Protein AF-A0AAN9UWA5-F1 (afdb_monomer_lite)

Structure (mmCIF, N/CA/C/O backbone):
data_AF-A0AAN9UWA5-F1
#
_entry.id   AF-A0AAN9UWA5-F1
#
loop_
_atom_site.group_PDB
_atom_site.id
_atom_site.type_symbol
_atom_site.label_atom_id
_atom_site.label_alt_id
_atom_site.label_comp_id
_atom_site.label_asym_id
_atom_site.label_entity_id
_atom_site.label_seq_id
_atom_site.pdbx_PDB_ins_code
_atom_site.Cartn_x
_atom_site.Cartn_y
_atom_site.Cartn_z
_atom_site.occupancy
_atom_site.B_iso_or_equiv
_atom_site.auth_seq_id
_atom_site.auth_comp_id
_atom_site.auth_asym_id
_atom_site.auth_atom_id
_atom_site.pdbx_PDB_model_num
ATOM 1 N N . MET A 1 1 ? 20.560 5.157 16.691 1.00 72.12 1 MET A N 1
ATOM 2 C CA . MET A 1 1 ? 20.712 3.989 15.804 1.00 72.12 1 MET A CA 1
ATOM 3 C C . MET A 1 1 ? 20.285 4.452 14.435 1.00 72.12 1 MET A C 1
ATOM 5 O O . MET A 1 1 ? 19.199 5.014 14.335 1.00 72.12 1 MET A O 1
ATOM 9 N N . ASP A 1 2 ? 21.157 4.307 13.447 1.00 83.44 2 ASP A N 1
ATOM 10 C CA . ASP A 1 2 ? 20.871 4.763 12.090 1.00 83.44 2 ASP A CA 1
ATOM 11 C C . ASP A 1 2 ? 19.872 3.820 11.404 1.00 83.44 2 ASP A C 1
ATOM 13 O O . ASP A 1 2 ? 19.854 2.620 11.708 1.00 83.44 2 ASP A O 1
ATOM 17 N N . PRO A 1 3 ? 18.998 4.346 10.528 1.00 79.19 3 PRO A N 1
ATOM 18 C CA . PRO A 1 3 ? 18.071 3.518 9.773 1.00 79.19 3 PRO A CA 1
ATOM 19 C C . PRO A 1 3 ? 18.838 2.583 8.822 1.00 79.19 3 PRO A C 1
ATOM 21 O O . PRO A 1 3 ? 19.854 2.988 8.256 1.00 79.19 3 PRO A O 1
ATOM 24 N N . PRO A 1 4 ? 18.368 1.339 8.625 1.00 86.69 4 PRO A N 1
ATOM 25 C CA . PRO A 1 4 ? 19.018 0.397 7.723 1.00 86.69 4 PRO A CA 1
ATOM 26 C C . PRO A 1 4 ? 18.931 0.874 6.267 1.00 86.69 4 PRO A C 1
ATOM 28 O O . PRO A 1 4 ? 17.873 1.296 5.806 1.00 86.69 4 PRO A O 1
ATOM 31 N N . ASP A 1 5 ? 20.036 0.750 5.536 1.00 89.25 5 ASP A N 1
ATOM 32 C CA . ASP A 1 5 ? 20.173 1.123 4.120 1.00 89.25 5 ASP A CA 1
ATOM 33 C C . ASP A 1 5 ? 20.063 -0.076 3.160 1.00 89.25 5 ASP A C 1
ATOM 35 O O . ASP A 1 5 ? 19.769 0.076 1.977 1.00 89.25 5 ASP A O 1
ATOM 39 N N . SER A 1 6 ? 20.271 -1.280 3.688 1.00 91.12 6 SER A N 1
ATOM 40 C CA . SER A 1 6 ? 20.384 -2.521 2.920 1.00 91.12 6 SER A CA 1
ATOM 41 C C . SER A 1 6 ? 19.082 -3.329 2.877 1.00 91.12 6 SER A C 1
ATOM 43 O O . SER A 1 6 ? 19.053 -4.426 2.323 1.00 91.12 6 SER A O 1
ATOM 45 N N . ILE A 1 7 ? 18.008 -2.816 3.484 1.00 90.69 7 ILE A N 1
ATOM 46 C CA . ILE A 1 7 ? 16.710 -3.493 3.579 1.00 90.69 7 ILE A CA 1
ATOM 47 C C . ILE A 1 7 ? 15.683 -2.677 2.789 1.00 90.69 7 ILE A C 1
ATOM 49 O O . ILE A 1 7 ? 15.468 -1.504 3.108 1.00 90.69 7 ILE A O 1
ATOM 53 N N . PRO A 1 8 ? 15.009 -3.265 1.784 1.00 88.50 8 PRO A N 1
ATOM 54 C CA . PRO A 1 8 ? 13.916 -2.594 1.100 1.00 88.50 8 PRO A CA 1
ATOM 55 C C . PRO A 1 8 ? 12.837 -2.161 2.093 1.00 88.50 8 PRO A C 1
ATOM 57 O O . PRO A 1 8 ? 12.437 -2.938 2.957 1.00 88.50 8 PRO A O 1
ATOM 60 N N . ILE A 1 9 ? 12.300 -0.948 1.930 1.00 88.25 9 ILE A N 1
ATOM 61 C CA . ILE A 1 9 ? 11.278 -0.404 2.840 1.00 88.25 9 ILE A CA 1
ATOM 62 C C . ILE A 1 9 ? 10.126 -1.397 3.045 1.00 88.25 9 ILE A C 1
ATOM 64 O O . ILE A 1 9 ? 9.791 -1.688 4.187 1.00 88.25 9 ILE A O 1
ATOM 68 N N . HIS A 1 10 ? 9.565 -1.967 1.972 1.00 87.94 10 HIS A N 1
ATOM 69 C CA . HIS A 1 10 ? 8.453 -2.925 2.071 1.00 87.94 10 HIS A CA 1
ATOM 70 C C . HIS A 1 10 ? 8.782 -4.159 2.927 1.00 87.94 10 HIS A C 1
ATOM 72 O O . HIS A 1 10 ? 7.906 -4.658 3.625 1.00 87.94 10 HIS A O 1
ATOM 78 N N . GLU A 1 11 ? 10.035 -4.617 2.918 1.00 89.75 11 GLU A N 1
ATOM 79 C CA . GLU A 1 11 ? 10.495 -5.715 3.764 1.00 89.75 11 GLU A CA 1
ATOM 80 C C . GLU A 1 11 ? 10.654 -5.245 5.214 1.00 89.75 11 GLU A C 1
ATOM 82 O O . GLU A 1 11 ? 10.230 -5.932 6.137 1.00 89.75 11 GLU A O 1
ATOM 87 N N . PHE A 1 12 ? 11.202 -4.049 5.429 1.00 89.56 12 PHE A N 1
ATOM 88 C CA . PHE A 1 12 ? 11.423 -3.514 6.769 1.00 89.56 12 PHE A CA 1
ATOM 89 C C . PHE A 1 12 ? 10.122 -3.356 7.577 1.00 89.56 12 PHE A C 1
ATOM 91 O O . PHE A 1 12 ? 10.073 -3.757 8.738 1.00 89.56 12 PHE A O 1
ATOM 98 N N . TRP A 1 13 ? 9.054 -2.804 6.984 1.00 85.75 13 TRP A N 1
ATOM 99 C CA . TRP A 1 13 ? 7.780 -2.598 7.698 1.00 85.75 13 TRP A CA 1
ATOM 100 C C . TRP A 1 13 ? 6.754 -3.724 7.491 1.00 85.75 13 TRP A C 1
ATOM 102 O O . TRP A 1 13 ? 5.849 -3.889 8.316 1.00 85.75 13 TRP A O 1
ATOM 112 N N . GLY A 1 14 ? 6.868 -4.491 6.402 1.00 84.75 14 GLY A N 1
ATOM 113 C CA . GLY A 1 14 ? 5.873 -5.472 5.957 1.00 84.75 14 GLY A CA 1
ATOM 114 C C . GLY A 1 14 ? 6.020 -6.875 6.544 1.00 84.75 14 GLY A C 1
ATOM 115 O O . GLY A 1 14 ? 5.269 -7.762 6.153 1.00 84.75 14 GLY A O 1
ATOM 116 N N . ASN A 1 15 ? 6.953 -7.105 7.471 1.00 87.06 15 ASN A N 1
ATOM 117 C CA . ASN A 1 15 ? 7.092 -8.384 8.172 1.00 87.06 15 ASN A CA 1
ATOM 118 C C . ASN A 1 15 ? 7.484 -8.197 9.646 1.00 87.06 15 ASN A C 1
ATOM 120 O O . ASN A 1 15 ? 7.800 -7.098 10.094 1.00 87.06 15 ASN A O 1
ATOM 124 N N . GLU A 1 16 ? 7.460 -9.288 10.409 1.00 91.81 16 GLU A N 1
ATOM 125 C CA . GLU A 1 16 ? 7.692 -9.295 11.861 1.00 91.81 16 GLU A CA 1
ATOM 126 C C . GLU A 1 16 ? 9.174 -9.390 12.265 1.00 91.81 16 GLU A C 1
ATOM 128 O O . GLU A 1 16 ? 9.506 -9.303 13.446 1.00 91.81 16 GLU A O 1
ATOM 133 N N . LYS A 1 17 ? 10.090 -9.531 11.299 1.00 91.06 17 LYS A N 1
ATOM 134 C CA . LYS A 1 17 ? 11.524 -9.775 11.535 1.00 91.06 17 LYS A CA 1
ATOM 135 C C . LYS A 1 17 ? 12.248 -8.564 12.127 1.00 91.06 17 LYS A C 1
ATOM 137 O O . LYS A 1 17 ? 13.271 -8.730 12.786 1.00 91.06 17 LYS A O 1
ATOM 142 N N . TYR A 1 18 ? 11.722 -7.359 11.907 1.00 89.50 18 TYR A N 1
ATOM 143 C CA . TYR A 1 18 ? 12.380 -6.095 12.255 1.00 89.50 18 TYR A CA 1
ATOM 144 C C . TYR A 1 18 ? 11.738 -5.371 13.449 1.00 89.50 18 TYR A C 1
ATOM 146 O O . TYR A 1 18 ? 11.768 -4.147 13.537 1.00 89.50 18 TYR A O 1
ATOM 154 N N . GLY A 1 19 ? 11.173 -6.127 14.400 1.00 86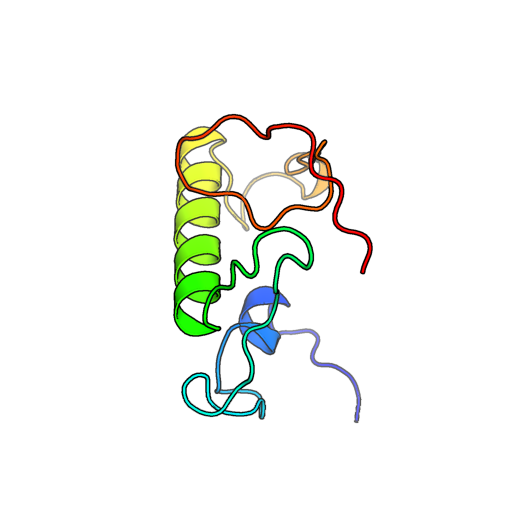.56 19 GLY A N 1
ATOM 155 C CA . GLY A 1 19 ? 10.790 -5.602 15.719 1.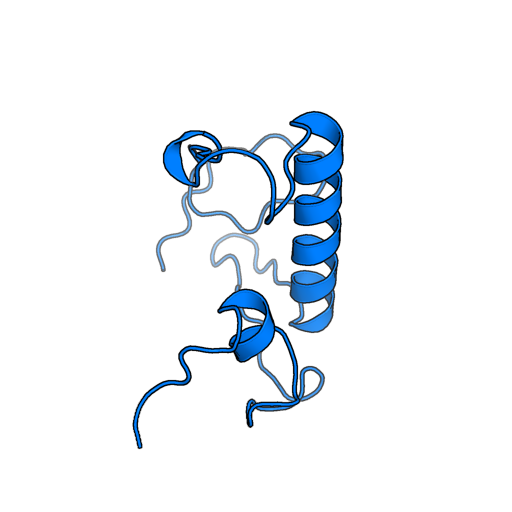00 86.56 19 GLY A CA 1
ATOM 156 C C . GLY A 1 19 ? 9.418 -4.928 15.798 1.00 86.56 19 GLY A C 1
ATOM 157 O O . GLY A 1 19 ? 9.100 -4.312 16.816 1.00 86.56 19 GLY A O 1
ATOM 158 N N . ARG A 1 20 ? 8.579 -5.050 14.761 1.00 89.25 20 ARG A N 1
ATOM 159 C CA . ARG A 1 20 ? 7.170 -4.638 14.850 1.00 89.25 20 ARG A CA 1
ATOM 160 C C . ARG A 1 20 ? 6.367 -5.578 15.752 1.00 89.25 20 ARG A C 1
ATOM 162 O O . ARG A 1 20 ? 6.728 -6.735 15.950 1.00 89.25 20 ARG A O 1
ATOM 169 N N . LEU A 1 21 ? 5.226 -5.095 16.246 1.00 93.25 21 LEU A N 1
ATOM 170 C CA . LEU A 1 21 ? 4.246 -5.958 16.905 1.00 93.25 21 LEU A CA 1
ATOM 171 C C . LEU A 1 21 ? 3.749 -7.029 15.904 1.00 93.25 21 LEU A C 1
ATOM 173 O O . LEU A 1 21 ? 3.487 -6.671 14.744 1.00 93.25 21 LEU A O 1
ATOM 177 N N . PRO A 1 22 ? 3.601 -8.303 16.323 1.00 94.62 22 PRO A N 1
ATOM 178 C CA . PRO A 1 22 ? 3.069 -9.361 15.469 1.00 94.62 22 PRO A CA 1
ATOM 179 C C . PRO A 1 22 ? 1.695 -9.015 14.887 1.00 94.62 22 PRO A C 1
ATOM 181 O O . PRO A 1 22 ? 0.931 -8.249 15.483 1.00 94.62 22 PRO A O 1
ATOM 184 N N . PHE A 1 23 ? 1.387 -9.523 13.699 1.00 93.75 23 PHE A N 1
ATOM 185 C CA . PHE A 1 23 ? 0.204 -9.199 12.906 1.00 93.75 23 PHE A CA 1
ATOM 186 C C . PHE A 1 23 ? -1.096 -9.561 13.615 1.00 93.75 23 PHE A C 1
ATOM 188 O O . PHE A 1 2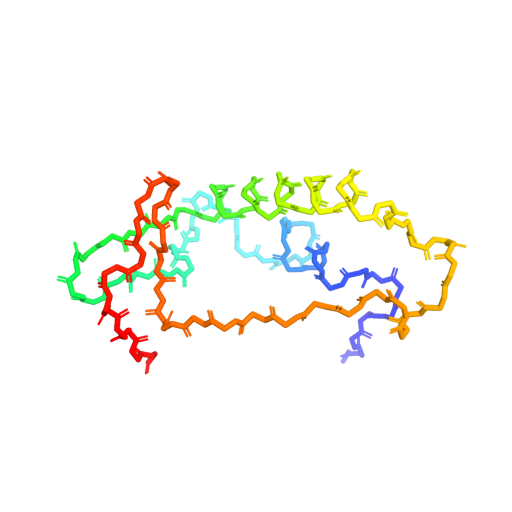3 ? -2.048 -8.789 13.534 1.00 93.75 23 PHE A O 1
ATOM 195 N N . ASP A 1 24 ? -1.114 -10.684 14.327 1.00 94.06 24 ASP A N 1
ATOM 196 C CA . ASP A 1 24 ? -2.260 -11.190 15.091 1.00 94.06 24 ASP A CA 1
ATOM 197 C C . ASP A 1 24 ? -2.612 -10.313 16.306 1.00 94.06 24 ASP A C 1
ATOM 199 O O . ASP A 1 24 ? -3.761 -10.254 16.740 1.00 94.06 24 ASP A O 1
ATOM 203 N N . ARG A 1 25 ? -1.620 -9.595 16.836 1.00 95.62 25 ARG A N 1
ATOM 204 C CA . ARG A 1 25 ? -1.740 -8.676 17.974 1.00 95.62 25 ARG A CA 1
ATOM 205 C C . ARG A 1 25 ? -1.771 -7.212 17.552 1.00 95.62 25 ARG A C 1
ATOM 207 O O . ARG A 1 25 ? -2.061 -6.338 18.371 1.00 95.62 25 ARG A O 1
ATOM 214 N N . SER A 1 26 ? -1.442 -6.929 16.298 1.00 93.69 26 SER A N 1
ATOM 215 C CA . SER A 1 26 ? -1.443 -5.586 15.739 1.00 93.69 26 SER A CA 1
ATOM 216 C C . SER A 1 26 ? -2.858 -5.110 15.467 1.00 93.69 26 SER A C 1
ATOM 218 O O . SER A 1 26 ? -3.708 -5.850 14.979 1.00 93.69 26 SER A O 1
ATOM 220 N N . ARG A 1 27 ? -3.097 -3.819 15.708 1.00 93.62 27 ARG A N 1
ATOM 221 C CA . ARG A 1 27 ? -4.305 -3.168 15.199 1.00 93.62 27 ARG A CA 1
ATOM 222 C C . ARG A 1 27 ? -4.282 -3.186 13.679 1.00 93.62 27 ARG A C 1
ATOM 224 O O . ARG A 1 27 ? -3.216 -3.117 13.061 1.00 93.62 27 ARG A O 1
ATOM 231 N N . ASN A 1 28 ? -5.467 -3.221 13.094 1.00 93.62 28 ASN A N 1
ATOM 232 C CA . ASN A 1 28 ? -5.610 -3.077 11.660 1.00 93.62 28 ASN A CA 1
ATOM 233 C C . ASN A 1 28 ? -5.016 -1.733 11.201 1.00 93.62 28 ASN A C 1
ATOM 235 O O . ASN A 1 28 ? -5.282 -0.713 11.841 1.00 93.62 28 ASN A O 1
ATOM 239 N N . PRO A 1 29 ? -4.217 -1.713 10.120 1.00 89.75 29 PRO A N 1
ATOM 240 C CA . PRO A 1 29 ? -3.514 -0.513 9.675 1.00 89.75 29 PRO A CA 1
ATOM 241 C C . PRO A 1 29 ? -4.452 0.605 9.215 1.00 89.75 29 PRO A C 1
ATOM 243 O O . PRO A 1 29 ? -4.134 1.775 9.402 1.00 89.75 29 PRO A O 1
ATOM 246 N N . PHE A 1 30 ? -5.606 0.260 8.632 1.00 89.81 30 PHE A N 1
ATOM 247 C CA . PHE A 1 30 ? -6.561 1.234 8.108 1.00 89.81 30 PHE A CA 1
ATOM 248 C C . PHE A 1 30 ? -8.001 0.826 8.412 1.00 89.81 30 PHE A C 1
ATOM 250 O O . PHE A 1 30 ? -8.366 -0.346 8.285 1.00 89.81 30 PHE A O 1
ATOM 257 N N . THR A 1 31 ? -8.832 1.817 8.730 1.00 91.44 31 THR A N 1
ATOM 258 C CA . THR A 1 31 ? -10.281 1.662 8.891 1.00 91.44 31 THR A CA 1
ATOM 259 C C . THR A 1 31 ? -10.989 2.815 8.190 1.00 91.44 31 THR A C 1
ATOM 261 O O . THR A 1 31 ? -10.690 3.979 8.436 1.00 91.44 31 THR A O 1
ATOM 264 N N . CYS A 1 32 ? -11.945 2.507 7.317 1.00 89.56 32 CYS A N 1
ATOM 265 C CA . CYS A 1 32 ? -12.832 3.501 6.728 1.00 89.56 32 CYS A CA 1
ATOM 266 C C . CYS A 1 32 ? -13.772 4.049 7.802 1.00 89.56 32 CYS A C 1
ATOM 268 O O . CYS A 1 32 ? -14.646 3.319 8.265 1.00 89.56 32 CYS A O 1
ATOM 270 N N . GLY A 1 33 ? -13.665 5.334 8.136 1.00 86.88 33 GLY A N 1
ATOM 271 C CA . GLY A 1 33 ? -14.576 5.961 9.102 1.00 86.88 33 GLY A CA 1
ATOM 272 C C . GLY A 1 33 ? -16.043 5.985 8.655 1.00 86.88 33 GLY A C 1
ATOM 273 O O . GLY A 1 33 ? -16.934 5.977 9.494 1.00 86.88 33 GLY A O 1
ATOM 274 N N . LEU A 1 34 ? -16.306 5.961 7.342 1.00 87.62 34 LEU A N 1
ATOM 275 C CA . LEU A 1 34 ? -17.668 6.009 6.795 1.00 87.62 34 LEU A CA 1
ATOM 276 C C . LEU A 1 34 ? -18.355 4.639 6.759 1.00 87.62 34 LEU A C 1
ATOM 278 O O . LEU A 1 34 ? -19.561 4.550 6.950 1.00 87.62 34 LEU A O 1
ATOM 282 N N . THR A 1 35 ? -17.602 3.567 6.497 1.00 86.25 35 THR A N 1
ATOM 283 C CA . THR A 1 35 ? -18.168 2.215 6.316 1.00 86.25 35 THR A CA 1
ATOM 284 C C . THR A 1 35 ? -17.803 1.244 7.434 1.00 86.25 35 THR A C 1
ATOM 286 O O . THR A 1 35 ? -18.311 0.128 7.458 1.00 86.25 35 THR A O 1
ATOM 289 N N . GLY A 1 36 ? -16.872 1.610 8.318 1.00 87.31 36 GLY A N 1
ATOM 290 C CA . GLY A 1 36 ? -16.276 0.708 9.308 1.00 87.31 36 GLY A CA 1
ATOM 291 C C . GLY A 1 36 ? -15.358 -0.368 8.713 1.00 87.31 36 GLY A C 1
ATOM 292 O O . GLY A 1 36 ? -14.780 -1.158 9.455 1.00 87.31 36 GLY A O 1
ATOM 293 N N . ARG A 1 37 ? -15.198 -0.422 7.382 1.00 88.81 37 ARG A N 1
ATOM 294 C CA . ARG A 1 37 ? -14.383 -1.441 6.709 1.00 88.81 37 ARG A CA 1
ATOM 295 C C . ARG A 1 37 ? -12.923 -1.328 7.115 1.00 88.81 37 ARG A C 1
ATOM 297 O O . ARG A 1 37 ? -12.357 -0.240 7.113 1.00 88.81 37 ARG A O 1
ATOM 304 N N . THR A 1 38 ? -12.298 -2.466 7.368 1.00 93.12 38 THR A N 1
ATOM 305 C CA . THR A 1 38 ? -10.901 -2.558 7.777 1.00 93.12 38 THR A CA 1
ATOM 306 C C . THR A 1 38 ? -10.289 -3.862 7.267 1.00 93.12 38 THR A C 1
ATOM 308 O O . THR A 1 38 ? -11.025 -4.783 6.916 1.00 93.12 38 THR A O 1
ATOM 311 N N . TYR A 1 39 ? -8.963 -3.916 7.198 1.00 91.62 39 TYR A N 1
ATOM 312 C CA . TYR A 1 39 ? -8.199 -5.104 6.824 1.00 91.62 39 TYR A CA 1
ATOM 313 C C . TYR A 1 39 ? -7.136 -5.354 7.881 1.00 91.62 39 TYR A C 1
ATOM 315 O O . TYR A 1 39 ? -6.556 -4.405 8.404 1.00 91.62 39 TYR A O 1
ATOM 323 N N . THR A 1 40 ? -6.867 -6.615 8.179 1.00 93.38 40 THR A N 1
ATOM 324 C CA . THR A 1 40 ? -5.770 -7.034 9.051 1.00 93.38 40 THR A CA 1
ATOM 325 C C . THR A 1 40 ? -4.410 -6.747 8.410 1.00 93.38 40 THR A C 1
ATOM 327 O O . THR A 1 40 ? -4.290 -6.529 7.202 1.00 93.38 40 THR A O 1
ATOM 330 N N . ASN A 1 41 ? -3.345 -6.760 9.217 1.00 92.25 41 ASN A N 1
ATOM 331 C CA . ASN A 1 41 ? -1.982 -6.605 8.695 1.00 92.25 41 ASN A CA 1
ATOM 332 C C . ASN A 1 41 ? -1.606 -7.731 7.720 1.00 92.25 41 ASN A C 1
ATOM 334 O O . ASN A 1 41 ? -0.962 -7.458 6.711 1.00 92.25 41 ASN A O 1
ATOM 338 N N . ALA A 1 42 ? -2.056 -8.962 7.987 1.00 91.62 42 ALA A N 1
ATOM 339 C CA . ALA A 1 42 ? -1.807 -10.112 7.122 1.00 91.62 42 ALA A CA 1
ATOM 340 C C . ALA A 1 42 ? -2.470 -9.945 5.744 1.00 91.62 42 ALA A C 1
ATOM 342 O O . ALA A 1 42 ? -1.799 -10.083 4.724 1.00 91.62 42 ALA A O 1
ATOM 343 N N . GLU A 1 43 ? -3.748 -9.547 5.706 1.00 92.50 43 GLU A N 1
ATOM 344 C CA . GLU A 1 43 ? -4.457 -9.272 4.447 1.00 92.50 43 GLU A CA 1
ATOM 345 C C . GLU A 1 43 ? -3.798 -8.134 3.657 1.00 92.50 43 GLU A C 1
ATOM 347 O O . GLU A 1 43 ? -3.708 -8.185 2.431 1.00 92.50 43 GLU A O 1
ATOM 352 N N . MET A 1 44 ? -3.320 -7.090 4.343 1.00 90.56 44 MET A N 1
ATOM 353 C CA . MET A 1 44 ? -2.629 -5.980 3.686 1.00 90.56 44 MET A CA 1
ATOM 354 C C . MET A 1 44 ? -1.271 -6.388 3.109 1.00 90.56 44 MET A C 1
ATOM 356 O O . MET A 1 44 ? -0.948 -5.966 1.997 1.00 90.56 44 MET A O 1
ATOM 360 N N . ALA A 1 45 ? -0.502 -7.217 3.819 1.00 90.00 45 ALA A N 1
ATOM 361 C CA . ALA A 1 45 ? 0.767 -7.746 3.325 1.00 90.00 45 ALA A CA 1
ATOM 362 C C . ALA A 1 45 ? 0.559 -8.627 2.081 1.00 90.00 45 ALA A C 1
ATOM 364 O O . ALA A 1 45 ? 1.232 -8.440 1.068 1.00 90.00 45 ALA A O 1
ATOM 365 N N . GLU A 1 46 ? -0.433 -9.521 2.112 1.00 91.56 46 GLU A N 1
ATOM 366 C CA . GLU A 1 46 ? -0.776 -10.369 0.966 1.00 91.56 46 GLU A CA 1
ATOM 367 C C . GLU A 1 46 ? -1.202 -9.541 -0.256 1.00 91.56 46 GLU A C 1
ATOM 369 O O . GLU A 1 46 ? -0.758 -9.786 -1.380 1.00 91.56 46 GLU A O 1
ATOM 374 N N . ARG A 1 47 ? -2.033 -8.516 -0.048 1.00 90.50 47 ARG A N 1
ATOM 375 C CA . ARG A 1 47 ? -2.488 -7.623 -1.121 1.00 90.50 47 ARG A CA 1
ATOM 376 C C . ARG A 1 47 ? -1.356 -6.835 -1.758 1.00 90.50 47 ARG A C 1
ATOM 378 O O . ARG A 1 47 ? -1.350 -6.690 -2.980 1.00 90.50 47 ARG A O 1
ATOM 385 N N . LEU A 1 48 ? -0.424 -6.330 -0.950 1.00 90.06 48 LEU A N 1
ATOM 386 C CA . LEU A 1 48 ? 0.766 -5.644 -1.445 1.00 90.06 48 LEU A CA 1
ATOM 387 C C . LEU A 1 48 ? 1.570 -6.569 -2.366 1.00 90.06 48 LEU A C 1
ATOM 389 O O . LEU A 1 48 ? 1.909 -6.173 -3.480 1.00 90.06 48 LEU A O 1
ATOM 393 N N . GLU A 1 49 ? 1.796 -7.810 -1.936 1.00 91.88 49 GLU A N 1
ATOM 394 C CA . GLU A 1 49 ? 2.556 -8.805 -2.696 1.00 91.88 49 GLU A CA 1
ATOM 395 C C . GLU A 1 49 ? 1.854 -9.198 -4.006 1.00 91.88 49 GLU A C 1
ATOM 397 O O . GLU A 1 49 ? 2.467 -9.270 -5.073 1.00 91.88 49 GLU A O 1
ATOM 402 N N . LEU A 1 50 ? 0.538 -9.419 -3.966 1.00 93.88 50 LEU A N 1
ATOM 403 C CA . LEU A 1 50 ? -0.254 -9.708 -5.164 1.00 93.88 50 LEU A CA 1
ATOM 404 C C . LEU A 1 50 ? -0.231 -8.543 -6.161 1.00 93.88 50 LEU A C 1
ATOM 406 O O . LEU A 1 50 ? -0.044 -8.769 -7.359 1.00 93.88 50 LEU A O 1
ATOM 410 N N . LEU A 1 51 ? -0.383 -7.306 -5.681 1.00 91.75 51 LEU A N 1
ATOM 411 C CA . LEU A 1 51 ? -0.346 -6.115 -6.528 1.00 91.75 51 LEU A CA 1
ATOM 412 C C . LEU A 1 51 ? 1.041 -5.907 -7.145 1.00 91.75 51 LEU A C 1
ATOM 414 O O . LEU A 1 51 ? 1.134 -5.653 -8.345 1.00 91.75 51 LEU A O 1
ATOM 418 N N . ALA A 1 52 ? 2.108 -6.055 -6.358 1.00 91.12 52 ALA A N 1
ATOM 419 C CA . ALA A 1 52 ? 3.480 -5.932 -6.840 1.00 91.12 52 ALA A CA 1
ATOM 420 C C . ALA A 1 52 ? 3.774 -6.949 -7.953 1.00 91.12 52 ALA A C 1
ATOM 422 O O . ALA A 1 52 ? 4.269 -6.569 -9.016 1.00 91.12 52 ALA A O 1
ATOM 423 N N . ARG A 1 53 ? 3.384 -8.219 -7.764 1.00 93.31 53 ARG A N 1
ATOM 424 C CA . ARG A 1 53 ? 3.523 -9.264 -8.792 1.00 93.31 53 ARG A CA 1
ATOM 425 C C . ARG A 1 53 ? 2.717 -8.954 -10.051 1.00 93.31 53 ARG A C 1
ATOM 427 O O . ARG A 1 53 ? 3.234 -9.108 -11.156 1.00 93.31 53 ARG A O 1
ATOM 434 N N . ALA A 1 54 ? 1.478 -8.486 -9.902 1.00 94.38 54 ALA A N 1
ATOM 435 C CA . ALA A 1 54 ? 0.640 -8.114 -11.038 1.00 94.38 54 ALA A CA 1
ATOM 436 C C . ALA A 1 54 ? 1.225 -6.930 -11.830 1.00 94.38 54 ALA A C 1
ATOM 438 O O . ALA A 1 54 ? 1.244 -6.968 -13.061 1.00 94.38 54 ALA A O 1
ATOM 439 N N . LEU A 1 55 ? 1.738 -5.903 -11.144 1.00 90.94 55 LEU A N 1
ATOM 440 C CA . LEU A 1 55 ? 2.402 -4.758 -11.773 1.00 90.94 55 LEU A CA 1
ATOM 441 C C . LEU A 1 55 ? 3.689 -5.179 -12.486 1.00 90.94 55 LEU A C 1
ATOM 443 O O . LEU A 1 55 ? 3.872 -4.826 -13.649 1.00 90.94 55 LEU A O 1
ATOM 447 N N . ALA A 1 56 ? 4.536 -5.981 -11.835 1.00 92.62 56 ALA A N 1
ATOM 448 C CA . ALA A 1 56 ? 5.764 -6.499 -12.433 1.00 92.62 56 ALA A CA 1
ATOM 449 C C . ALA A 1 56 ? 5.476 -7.298 -13.712 1.00 92.62 56 ALA A C 1
ATOM 451 O O . ALA A 1 56 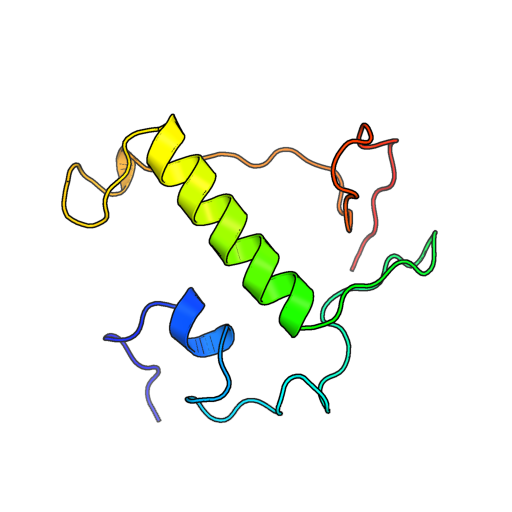? 6.091 -7.046 -14.747 1.00 92.62 56 ALA A O 1
ATOM 452 N N . ALA A 1 57 ? 4.483 -8.194 -13.677 1.00 94.12 57 ALA A N 1
ATOM 453 C CA . ALA A 1 57 ? 4.087 -8.990 -14.836 1.00 94.12 57 ALA A CA 1
ATOM 454 C C . ALA A 1 57 ? 3.505 -8.136 -15.975 1.00 94.12 57 ALA A C 1
ATOM 456 O O . ALA A 1 57 ? 3.781 -8.394 -17.144 1.00 94.12 57 ALA A O 1
ATOM 457 N N . ARG A 1 58 ? 2.698 -7.119 -15.650 1.00 94.88 58 ARG A N 1
ATOM 458 C CA . ARG A 1 58 ? 1.992 -6.309 -16.654 1.00 94.88 58 ARG A CA 1
ATOM 459 C C . ARG A 1 58 ? 2.863 -5.221 -17.278 1.00 94.88 58 ARG A C 1
ATOM 461 O O . ARG A 1 58 ? 2.645 -4.877 -18.435 1.00 94.88 58 ARG A O 1
ATOM 468 N N . LEU A 1 59 ? 3.810 -4.676 -16.519 1.00 93.00 59 LEU A N 1
ATOM 469 C CA . LEU A 1 59 ? 4.697 -3.592 -16.953 1.00 93.00 59 LEU A CA 1
ATOM 470 C C . LEU A 1 59 ? 6.096 -4.089 -17.344 1.00 93.00 59 LEU A C 1
ATOM 472 O O . LEU A 1 59 ? 6.906 -3.304 -17.830 1.00 93.00 59 LEU A O 1
ATOM 476 N N . GLY A 1 60 ? 6.400 -5.373 -17.127 1.00 92.06 60 GLY A N 1
ATOM 477 C CA . GLY A 1 60 ? 7.727 -5.941 -17.376 1.00 92.06 60 GLY A CA 1
ATOM 478 C C . GLY A 1 60 ? 8.802 -5.399 -16.431 1.00 92.06 60 GLY A C 1
ATOM 479 O O . GLY A 1 60 ? 9.981 -5.376 -16.778 1.00 92.06 60 GLY A O 1
ATOM 480 N N . TRP A 1 61 ? 8.412 -4.912 -15.251 1.00 92.25 61 TRP A N 1
ATOM 481 C CA . TRP A 1 61 ? 9.346 -4.308 -14.306 1.00 92.25 61 TRP A CA 1
ATOM 482 C C . TRP A 1 61 ? 10.129 -5.366 -13.533 1.00 92.25 61 TRP A C 1
ATOM 484 O O . TRP A 1 61 ? 9.571 -6.320 -12.998 1.00 92.25 61 TRP A O 1
ATOM 494 N N . SER A 1 62 ? 11.435 -5.141 -13.420 1.00 89.50 62 SER A N 1
ATOM 495 C CA . SER A 1 62 ? 12.351 -5.930 -12.601 1.00 89.50 62 SER A CA 1
ATOM 496 C C . SER A 1 62 ? 13.305 -4.990 -11.863 1.00 89.50 62 SER A C 1
ATOM 498 O O . SER A 1 62 ? 13.725 -3.992 -12.454 1.00 89.50 62 SER A O 1
ATOM 500 N N . PRO A 1 63 ? 13.685 -5.255 -10.599 1.00 83.00 63 PRO A N 1
ATOM 501 C CA . PRO A 1 63 ? 14.598 -4.390 -9.851 1.00 83.00 63 PRO A CA 1
ATOM 502 C C . PRO A 1 63 ? 15.920 -4.115 -10.583 1.00 83.00 63 PRO A C 1
ATOM 504 O O . PRO A 1 63 ? 16.383 -2.979 -10.585 1.00 83.00 63 PRO A O 1
ATOM 507 N N . SER A 1 64 ? 16.474 -5.119 -11.268 1.00 85.94 64 SER A N 1
ATOM 508 C CA . SER A 1 64 ? 17.799 -5.071 -11.905 1.00 85.94 64 SER A CA 1
ATOM 509 C C . SER A 1 64 ? 17.823 -4.550 -13.346 1.00 85.94 64 SER A C 1
ATOM 511 O O . SER A 1 64 ? 18.899 -4.428 -13.923 1.00 85.94 64 SER A O 1
ATOM 513 N N . HIS A 1 65 ? 16.670 -4.245 -13.943 1.00 88.19 65 HIS A N 1
ATOM 514 C CA . HIS A 1 65 ? 16.571 -3.850 -15.354 1.00 88.19 65 HIS A CA 1
ATOM 515 C C . HIS A 1 65 ? 15.966 -2.457 -15.491 1.00 88.19 65 HIS A C 1
ATOM 517 O O . HIS A 1 65 ? 14.981 -2.188 -14.818 1.00 88.19 65 HIS A O 1
ATOM 523 N N . ALA A 1 66 ? 16.483 -1.610 -16.385 1.00 86.81 66 ALA A N 1
ATOM 524 C CA . ALA A 1 66 ? 16.059 -0.211 -16.574 1.00 86.81 66 ALA A CA 1
ATOM 525 C C . ALA A 1 66 ? 16.265 0.696 -15.343 1.00 86.81 66 ALA A C 1
ATOM 527 O O . ALA A 1 66 ? 16.503 0.235 -14.220 1.00 86.81 66 ALA A O 1
ATOM 528 N N . THR A 1 67 ? 16.199 2.010 -15.560 1.00 90.38 67 THR A N 1
ATOM 529 C CA . THR A 1 67 ? 16.441 2.985 -14.496 1.00 90.38 67 THR A CA 1
ATOM 530 C C . THR A 1 67 ? 15.216 3.097 -13.581 1.00 90.38 67 THR A C 1
ATOM 532 O O . THR A 1 67 ? 14.098 2.789 -13.996 1.00 90.38 67 THR A O 1
ATOM 535 N N . PRO A 1 68 ? 15.373 3.549 -12.325 1.00 85.31 68 PRO A N 1
ATOM 536 C CA . PRO A 1 68 ? 14.227 3.822 -11.456 1.00 85.31 68 PRO A CA 1
ATOM 537 C C . PRO A 1 68 ? 13.236 4.833 -12.052 1.00 85.31 68 PRO A C 1
ATOM 539 O O . PRO A 1 68 ? 12.039 4.735 -11.798 1.00 85.31 68 PRO A O 1
ATOM 542 N N . TRP A 1 69 ? 13.716 5.762 -12.883 1.00 89.38 69 TRP A N 1
ATOM 54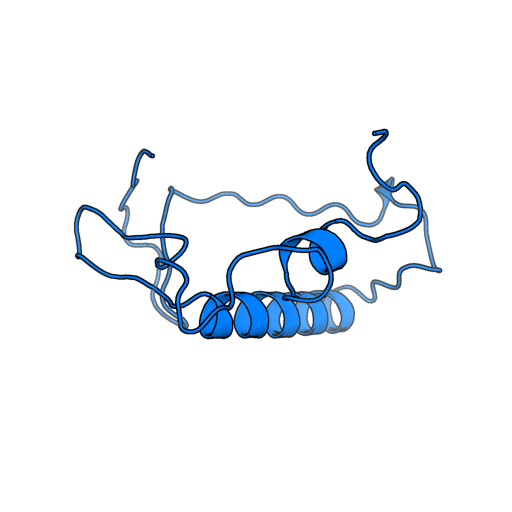3 C CA . TRP A 1 69 ? 12.885 6.760 -13.562 1.00 89.38 69 TRP A CA 1
ATOM 544 C C . TRP A 1 69 ? 11.937 6.150 -14.600 1.00 89.38 69 TRP A C 1
ATOM 546 O O . TRP A 1 69 ? 10.876 6.711 -14.855 1.00 89.38 69 TRP A O 1
ATOM 556 N N . ASP A 1 70 ? 12.268 4.969 -15.124 1.00 88.81 70 ASP A N 1
ATOM 557 C CA . ASP A 1 70 ? 11.414 4.213 -16.047 1.00 88.81 70 ASP A CA 1
ATOM 558 C C . ASP A 1 70 ? 10.328 3.403 -15.312 1.00 88.81 70 ASP A C 1
ATOM 560 O O . ASP A 1 70 ? 9.443 2.816 -15.937 1.00 88.81 70 ASP A O 1
ATOM 564 N N . LYS A 1 71 ? 10.389 3.351 -13.973 1.00 89.25 71 LYS A N 1
ATOM 565 C CA . LYS A 1 71 ? 9.514 2.541 -13.111 1.00 89.25 71 LYS A CA 1
ATOM 566 C C . LYS A 1 71 ? 8.644 3.409 -12.209 1.00 89.25 71 LYS A C 1
ATOM 568 O O . LYS A 1 71 ? 8.570 3.205 -10.997 1.00 89.25 71 LYS A O 1
ATOM 573 N N . VAL A 1 72 ? 7.998 4.407 -12.803 1.00 90.00 72 VAL A N 1
ATOM 574 C CA . VAL A 1 72 ? 7.152 5.365 -12.085 1.00 90.00 72 VAL A CA 1
ATOM 575 C C . VAL A 1 72 ? 5.685 5.118 -12.422 1.00 90.00 72 VAL A C 1
ATOM 577 O O . VAL A 1 72 ? 5.293 5.099 -13.585 1.00 90.00 72 VAL A O 1
ATOM 580 N N . THR A 1 73 ? 4.855 4.948 -11.391 1.00 88.56 73 THR A N 1
ATOM 581 C CA . THR A 1 73 ? 3.389 4.929 -11.512 1.00 88.56 73 THR A CA 1
ATOM 582 C C . THR A 1 73 ? 2.778 6.087 -10.740 1.00 88.56 73 THR A C 1
ATOM 584 O O . THR A 1 73 ? 3.204 6.373 -9.621 1.00 88.56 73 THR A O 1
ATOM 587 N N . ALA A 1 74 ? 1.721 6.687 -11.281 1.00 90.19 74 ALA A N 1
ATOM 588 C CA . ALA A 1 74 ? 0.877 7.623 -10.548 1.00 90.19 74 ALA A CA 1
ATOM 589 C C . ALA A 1 74 ? -0.361 6.905 -9.986 1.00 90.19 74 ALA A C 1
ATOM 591 O O . ALA A 1 74 ? -0.989 6.107 -10.681 1.00 90.19 74 ALA A O 1
ATOM 592 N N . VAL A 1 75 ? -0.731 7.221 -8.743 1.00 86.44 75 VAL A N 1
ATOM 593 C CA . VAL A 1 75 ? -1.985 6.774 -8.123 1.00 86.44 75 VAL A CA 1
ATOM 594 C C . VAL A 1 75 ? -2.901 7.983 -7.986 1.00 86.44 75 VAL A C 1
ATOM 596 O O . VAL A 1 75 ? -2.633 8.881 -7.193 1.00 86.44 75 VAL A O 1
ATOM 599 N N . PHE A 1 76 ? -3.986 8.007 -8.759 1.00 87.69 76 PHE A N 1
ATOM 600 C CA . PHE A 1 76 ? -5.036 9.016 -8.643 1.00 87.69 76 PHE A CA 1
ATOM 601 C C . PHE A 1 76 ? -6.279 8.372 -8.029 1.00 87.69 76 PHE A C 1
ATOM 603 O O . PHE A 1 76 ? -6.943 7.557 -8.668 1.00 87.69 76 PHE A O 1
ATOM 610 N N . SER A 1 77 ? -6.561 8.692 -6.766 1.00 81.00 77 SER A N 1
ATOM 611 C CA . SER A 1 77 ? -7.677 8.113 -6.017 1.00 81.00 77 SER A CA 1
ATOM 612 C C . SER A 1 77 ? -8.115 9.030 -4.880 1.00 81.00 77 SER A C 1
ATOM 614 O O . SER A 1 77 ? -7.306 9.763 -4.315 1.00 81.00 77 SER A O 1
ATOM 616 N N . PHE A 1 78 ? -9.384 8.919 -4.484 1.00 86.38 78 PHE A N 1
ATOM 617 C CA . PHE A 1 78 ? -9.812 9.349 -3.155 1.00 86.38 78 PHE A CA 1
ATOM 618 C C . PHE A 1 78 ? -9.205 8.436 -2.087 1.00 86.38 78 PHE A C 1
ATOM 620 O O . PHE A 1 78 ? -8.937 7.255 -2.345 1.00 86.38 78 PHE A O 1
ATOM 627 N N . ASN A 1 79 ? -9.030 8.957 -0.875 1.00 85.25 79 ASN A N 1
ATOM 628 C CA . ASN A 1 79 ? -8.588 8.139 0.245 1.00 85.25 79 ASN A CA 1
ATOM 629 C C . ASN A 1 79 ? -9.622 7.042 0.519 1.00 85.25 79 ASN A C 1
ATOM 631 O O . ASN A 1 79 ? -10.737 7.331 0.941 1.00 85.25 79 ASN A O 1
ATOM 635 N N . SER A 1 80 ? -9.268 5.784 0.288 1.00 81.06 80 SER A N 1
ATOM 636 C CA . SER A 1 80 ? -10.199 4.669 0.432 1.00 81.06 80 SER A CA 1
ATOM 637 C C . SER A 1 80 ? -9.470 3.394 0.833 1.00 81.06 80 SER A C 1
ATOM 639 O O . SER A 1 80 ? -8.328 3.158 0.447 1.00 81.06 80 SER A O 1
ATOM 641 N N . VAL A 1 81 ? -10.165 2.527 1.566 1.00 83.88 81 VAL A N 1
ATOM 642 C CA . VAL A 1 81 ? -9.787 1.118 1.742 1.00 83.88 81 VAL A CA 1
ATOM 643 C C . VAL A 1 81 ? -10.585 0.301 0.723 1.00 83.88 81 VAL A C 1
ATOM 645 O O . VAL A 1 81 ? -11.572 -0.357 1.051 1.00 83.88 81 VAL A O 1
ATOM 648 N N . SER A 1 82 ? -10.218 0.444 -0.555 1.00 66.19 82 SER A N 1
ATOM 649 C CA . SER A 1 82 ? -10.975 -0.098 -1.695 1.00 66.19 82 SER A CA 1
ATOM 650 C C . SER A 1 82 ? -11.284 -1.611 -1.572 1.00 66.19 82 SER A C 1
ATOM 652 O O . SER A 1 82 ? -10.475 -2.369 -1.017 1.00 66.19 82 SER A O 1
ATOM 654 N N . PRO A 1 83 ? -12.445 -2.086 -2.071 1.00 54.22 83 PRO A N 1
ATOM 655 C CA . PRO A 1 83 ? -12.715 -3.508 -2.302 1.00 54.22 83 PRO A CA 1
ATOM 656 C C . PRO A 1 83 ? -12.003 -4.016 -3.571 1.00 54.22 83 PRO A C 1
ATOM 658 O O . PRO A 1 83 ? -11.752 -3.227 -4.482 1.00 54.22 83 PRO A O 1
ATOM 661 N N . PRO A 1 84 ? -11.757 -5.331 -3.714 1.00 47.22 84 PRO A N 1
ATOM 662 C CA . PRO A 1 84 ? -11.516 -5.908 -5.029 1.00 47.22 84 PRO A CA 1
ATOM 663 C C . PRO A 1 84 ? -12.824 -5.863 -5.840 1.00 47.22 84 PRO A C 1
ATOM 665 O O . PRO A 1 84 ? -13.818 -6.467 -5.448 1.00 47.22 84 PRO A O 1
ATOM 668 N N . GLY A 1 85 ? -12.827 -5.140 -6.965 1.00 52.31 85 GLY A N 1
ATOM 669 C CA . GLY A 1 85 ? -13.872 -5.248 -7.992 1.00 52.31 85 GLY A CA 1
ATOM 670 C C . GLY A 1 85 ? -15.084 -4.311 -7.895 1.00 52.31 85 GLY A C 1
ATOM 671 O O . GLY A 1 85 ? -16.045 -4.530 -8.626 1.00 52.31 85 GLY A O 1
ATOM 672 N N . GLN A 1 86 ? -15.071 -3.265 -7.063 1.00 49.03 86 GLN A N 1
ATOM 673 C CA . GLN A 1 86 ? -16.104 -2.215 -7.107 1.00 49.03 86 GLN A CA 1
ATOM 674 C C . GLN A 1 86 ? -15.504 -0.858 -7.494 1.00 49.03 86 GLN A C 1
ATOM 676 O O . GLN A 1 86 ? -14.403 -0.539 -7.037 1.00 49.03 86 GLN A O 1
ATOM 681 N N . PRO A 1 87 ? -16.202 -0.050 -8.319 1.00 47.09 87 PRO A N 1
ATOM 682 C CA . PRO A 1 87 ? -15.747 1.294 -8.642 1.00 47.09 87 PRO A CA 1
ATOM 683 C C . PRO A 1 87 ? -15.626 2.107 -7.354 1.00 47.09 87 PRO A C 1
ATOM 685 O O . PRO A 1 87 ? -16.471 1.996 -6.463 1.00 47.09 87 PRO A O 1
ATOM 688 N N . ALA A 1 88 ? -14.569 2.915 -7.260 1.00 48.88 88 ALA A N 1
ATOM 689 C CA . ALA A 1 88 ? -14.365 3.866 -6.178 1.00 48.88 88 ALA A CA 1
ATOM 690 C C . ALA A 1 88 ? -15.514 4.887 -6.183 1.00 48.88 88 ALA A C 1
ATOM 692 O O . ALA A 1 88 ? -15.428 5.954 -6.784 1.00 48.88 88 ALA A O 1
ATOM 693 N N . SER A 1 89 ? -16.629 4.537 -5.547 1.00 45.16 89 SER A N 1
ATOM 694 C CA . SER A 1 89 ? -17.747 5.438 -5.310 1.00 45.16 89 SER A CA 1
ATOM 695 C C . SER A 1 89 ? -17.306 6.474 -4.282 1.00 45.16 89 SER A C 1
ATOM 697 O O . SER A 1 89 ? -17.525 6.282 -3.091 1.00 45.16 89 SER A O 1
ATOM 699 N N . GLY A 1 90 ? -16.627 7.527 -4.743 1.00 44.91 90 GLY A N 1
ATOM 700 C CA . GLY A 1 90 ? -16.599 8.877 -4.162 1.00 44.91 90 GLY A CA 1
ATOM 701 C C . GLY A 1 90 ? -16.328 9.058 -2.663 1.00 44.91 90 GLY A C 1
ATOM 702 O O . GLY A 1 90 ? -16.574 10.144 -2.153 1.00 44.91 90 GLY A O 1
ATOM 703 N N . CYS A 1 91 ? -15.858 8.055 -1.925 1.00 40.41 91 CYS A N 1
ATOM 704 C CA . CYS A 1 91 ? -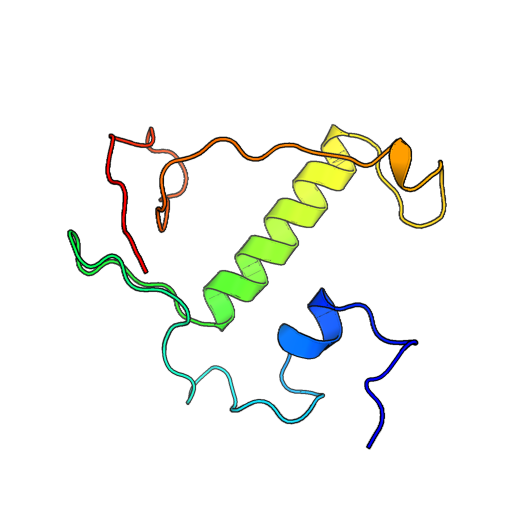15.585 8.197 -0.500 1.00 40.41 91 CYS A CA 1
ATOM 705 C C . CYS A 1 91 ? -14.146 8.659 -0.308 1.00 40.41 91 CYS A C 1
ATOM 707 O O . CYS A 1 91 ? -13.221 7.855 -0.366 1.00 40.41 91 CYS A O 1
ATOM 709 N N . ALA A 1 92 ? -13.970 9.959 -0.080 1.00 38.72 92 ALA A N 1
ATOM 710 C CA . ALA A 1 92 ? -12.758 10.511 0.501 1.00 38.72 92 ALA A CA 1
ATOM 711 C C . ALA A 1 92 ? -12.755 10.241 2.016 1.00 38.72 92 ALA A C 1
ATOM 713 O O . ALA A 1 92 ? -13.546 10.813 2.760 1.00 38.72 92 ALA A O 1
ATOM 714 N N . CYS A 1 93 ? -11.872 9.364 2.486 1.00 38.59 93 CYS A N 1
ATOM 715 C CA . CYS A 1 93 ? -11.574 9.174 3.905 1.00 38.59 93 CYS A CA 1
ATOM 716 C C . CYS A 1 93 ? -10.324 9.971 4.299 1.00 38.59 93 CYS A C 1
ATOM 718 O O . CYS A 1 93 ? -9.208 9.493 4.137 1.00 38.59 93 CYS A O 1
ATOM 720 N N . LEU A 1 94 ? -10.477 11.193 4.809 1.00 28.98 94 LEU A N 1
ATOM 721 C CA . LEU A 1 94 ? -9.370 11.861 5.504 1.00 28.98 94 LEU A CA 1
ATOM 722 C C . LEU A 1 94 ? -8.842 10.971 6.644 1.00 28.98 94 LEU A C 1
ATOM 724 O O . LEU A 1 94 ? -9.630 10.309 7.323 1.00 28.98 94 LEU A O 1
ATOM 728 N N . VAL A 1 95 ? -7.512 10.936 6.777 1.00 35.97 95 VAL A N 1
ATOM 729 C CA . VAL A 1 95 ? -6.805 10.459 7.978 1.00 35.97 95 VAL A CA 1
ATOM 730 C C . VAL A 1 95 ? -7.064 11.413 9.132 1.00 35.97 95 VAL A C 1
ATOM 732 O O . VAL A 1 95 ? -7.129 12.634 8.858 1.00 35.97 95 VAL A O 1
#

pLDDT: mean 82.95, std 16.31, range [28.98, 95.62]

Radius of gyration: 15.93 Å; chains: 1; bounding box: 39×23×35 Å

Secondary structure (DSSP, 8-state):
-PPPSSS-HHHHHHSGGGSPPPTTTSPPSEE-TTT--EE-HHHHHHHHHHHHHHHHHHHT--TTSS-GGGS-------S--PPTTS---S-----

Sequence (95 aa):
MDPPDSIPIHEFWGNEKYGRLPFDRSRNPFTCGLTGRTYTNAEMAERLELLARALAARLGWSPSHATPWDKVTAVFSFNSVSPPGQPASGCACLV

Foldseek 3Di:
DDDDPPDPPCRCPLDPPNPDDDQVPDDFPDAQPVPRDTDTSVRVSVVVVVVVVVCCVVVVDDPPDDDVVSVDDDDDAADDPDDPPDPRPPDRRDD

Organism: NCBI:txid117547